Protein AF-A0A8S9YJ83-F1 (afdb_monomer_lite)

Secondary structure (DSSP, 8-state):
--S---GGGS-----SS-----SS-HHHHHHHHTTSEEEEETTEEEEPHHHHHHHHHHHHHHHHHHHHTTPPP----SS--HHHHHHHT-

Organism: NCBI:txid59628

Sequence (90 aa):
MTAFSYFSRCFIRRTIVFSKSTDGCLSQRLLQYSGLIAVTSPGIFSLSPIFIRVLNKLINLVKTKMTALGAQQILLPTLGDSNLWITSGE

Radius of gyration: 18.86 Å; chains: 1; bounding box: 45×41×40 Å

Foldseek 3Di:
DDPDDDPVPFDAPADPDQDPDPPDDPVVSVCVNRRQWDDDDVVDIDGGPVNVVVVVVVVVVVVVVCVVVVHDDDDDDPDDDPVVVVVVPD

pLDDT: mean 85.94, std 12.64, range [40.97, 98.12]

InterPro domains:
  IPR045864 Class II Aminoacyl-tRNA synthetase/Biotinyl protein ligase (BPL) and lipoyl protein ligase (LPL) [G3DSA:3.30.930.10] (6-90)
  IPR045864 Class II Aminoacyl-tRNA synthetase/Biotinyl protein ligase (BPL) and lipoyl protein ligase (LPL) [SSF55681] (20-89)
  IPR050062 Proline-tRNA synthetase [PTHR42753] (9-89)

Structure (mmCIF, N/CA/C/O backbone):
data_AF-A0A8S9YJ83-F1
#
_entry.id   AF-A0A8S9YJ83-F1
#
loop_
_atom_site.group_PDB
_atom_site.id
_atom_site.type_symbol
_atom_site.label_atom_id
_atom_site.label_alt_id
_atom_site.label_comp_id
_atom_site.label_asym_id
_atom_site.label_entity_id
_atom_site.label_seq_id
_atom_site.pdbx_PDB_ins_code
_atom_site.Cartn_x
_atom_site.Cartn_y
_atom_site.Cartn_z
_atom_site.occupancy
_atom_site.B_iso_or_equiv
_atom_site.auth_seq_id
_atom_site.auth_comp_id
_atom_site.auth_asym_id
_atom_site.auth_atom_id
_atom_site.pdbx_PDB_model_num
ATOM 1 N N . MET A 1 1 ? 4.754 -21.364 12.091 1.00 40.97 1 MET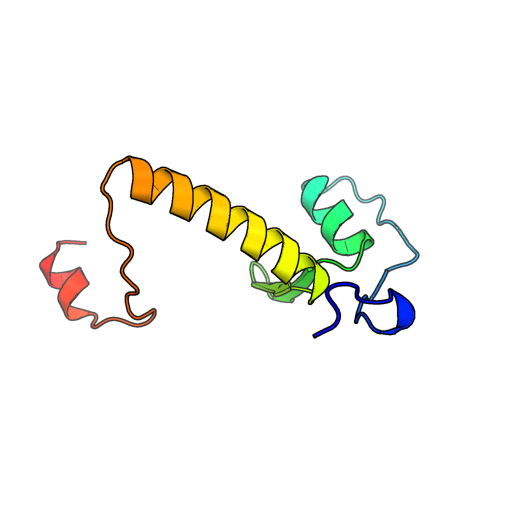 A N 1
ATOM 2 C CA . MET A 1 1 ? 4.544 -20.614 10.830 1.00 40.97 1 MET A CA 1
ATOM 3 C C . MET A 1 1 ? 5.804 -19.812 10.538 1.00 40.97 1 MET A C 1
ATOM 5 O O . MET A 1 1 ? 6.179 -18.987 11.356 1.00 40.97 1 MET A O 1
ATOM 9 N N . THR A 1 2 ? 6.528 -20.113 9.461 1.00 45.28 2 THR A N 1
ATOM 10 C CA . THR A 1 2 ? 7.856 -19.534 9.186 1.00 45.28 2 THR A CA 1
ATOM 11 C C . THR A 1 2 ? 7.773 -18.025 8.931 1.00 45.28 2 THR A C 1
ATOM 13 O O . THR A 1 2 ? 7.181 -17.599 7.943 1.00 45.28 2 THR A O 1
ATOM 16 N N . ALA A 1 3 ? 8.396 -17.221 9.798 1.00 64.81 3 ALA A N 1
ATOM 17 C CA . ALA A 1 3 ? 8.443 -15.757 9.698 1.00 64.81 3 ALA A CA 1
ATOM 18 C C . ALA A 1 3 ? 9.362 -15.232 8.572 1.00 64.81 3 ALA A C 1
ATOM 20 O O . ALA A 1 3 ? 9.400 -14.032 8.303 1.00 64.81 3 ALA A O 1
ATOM 21 N N . PHE A 1 4 ? 10.097 -16.120 7.896 1.00 74.69 4 PHE A N 1
ATOM 22 C CA . PHE A 1 4 ? 11.071 -15.776 6.866 1.00 74.69 4 PHE A CA 1
ATOM 23 C C . PHE A 1 4 ? 10.624 -16.289 5.494 1.00 74.69 4 PHE A C 1
ATOM 25 O O . PHE A 1 4 ? 10.401 -17.484 5.308 1.00 74.69 4 PHE A O 1
ATOM 32 N N . SER A 1 5 ? 10.493 -15.385 4.521 1.00 72.94 5 SER A N 1
ATOM 33 C CA . SER A 1 5 ? 10.189 -15.743 3.133 1.00 72.94 5 SER A CA 1
ATOM 34 C C . SER A 1 5 ? 11.434 -15.649 2.267 1.00 72.94 5 SER A C 1
ATOM 36 O O . SER A 1 5 ? 12.072 -14.596 2.218 1.00 72.94 5 SER A O 1
ATOM 38 N N . TYR A 1 6 ? 11.716 -16.708 1.520 1.00 82.00 6 TYR A N 1
ATOM 39 C CA . TYR A 1 6 ? 12.796 -16.717 0.544 1.00 82.00 6 TYR A CA 1
ATOM 40 C C . TYR A 1 6 ? 12.471 -15.854 -0.678 1.00 82.00 6 TYR A C 1
ATOM 42 O O . TYR A 1 6 ? 11.349 -15.894 -1.184 1.00 82.00 6 TYR A O 1
ATOM 50 N N . PHE A 1 7 ? 13.472 -15.136 -1.197 1.00 74.56 7 PHE A N 1
ATOM 51 C CA . PHE A 1 7 ? 13.330 -14.312 -2.404 1.00 74.56 7 PHE A CA 1
ATOM 52 C C . PHE A 1 7 ? 12.886 -15.136 -3.620 1.00 74.56 7 PHE A C 1
ATOM 54 O O . PHE A 1 7 ? 12.066 -14.676 -4.406 1.00 74.56 7 PHE A O 1
ATOM 61 N N . SER A 1 8 ? 13.340 -16.389 -3.719 1.00 82.75 8 SER A N 1
ATOM 62 C CA . SER A 1 8 ? 12.950 -17.327 -4.780 1.00 82.75 8 SER A CA 1
ATOM 63 C C . SER A 1 8 ? 11.456 -17.667 -4.805 1.00 82.75 8 SER A C 1
ATOM 65 O O . SER A 1 8 ? 10.958 -18.129 -5.824 1.00 82.75 8 SER A O 1
ATOM 67 N N . ARG A 1 9 ? 10.733 -17.444 -3.701 1.00 79.44 9 ARG A N 1
ATOM 68 C CA . ARG A 1 9 ? 9.290 -17.709 -3.577 1.00 79.44 9 ARG A CA 1
ATOM 69 C C . ARG A 1 9 ? 8.444 -16.436 -3.647 1.00 79.44 9 ARG A C 1
ATOM 71 O O . ARG A 1 9 ? 7.227 -16.504 -3.504 1.00 79.44 9 ARG A O 1
ATOM 78 N N . CYS A 1 10 ? 9.071 -15.274 -3.826 1.00 74.56 10 CYS A N 1
ATOM 79 C CA . CYS A 1 10 ? 8.382 -13.993 -3.914 1.00 74.56 10 CYS A CA 1
ATOM 80 C C . CYS A 1 10 ? 8.133 -13.623 -5.375 1.00 74.56 10 CYS A C 1
ATOM 82 O O . CYS A 1 10 ? 9.053 -13.596 -6.189 1.00 74.56 10 CYS A O 1
ATOM 84 N N . PHE A 1 11 ? 6.892 -13.258 -5.694 1.00 76.56 11 PHE A N 1
ATOM 85 C CA . PHE A 1 11 ? 6.559 -12.706 -7.000 1.00 76.56 11 PHE A CA 1
ATOM 86 C C . PHE A 1 11 ? 7.098 -11.274 -7.124 1.00 76.56 11 PHE A C 1
ATOM 88 O O . PHE A 1 11 ? 6.536 -10.329 -6.563 1.00 76.56 11 PHE A O 1
ATOM 95 N N . ILE A 1 12 ? 8.213 -11.116 -7.839 1.00 76.06 12 ILE A N 1
ATOM 96 C CA . ILE A 1 12 ? 8.826 -9.823 -8.152 1.00 76.06 12 ILE A CA 1
ATOM 97 C C . ILE A 1 12 ? 9.137 -9.810 -9.643 1.00 76.06 12 ILE A C 1
ATOM 99 O O . ILE A 1 12 ? 10.020 -10.526 -10.112 1.00 76.06 12 ILE A O 1
ATOM 103 N N . ARG A 1 13 ? 8.434 -8.963 -10.396 1.00 68.81 13 ARG A N 1
ATOM 104 C CA . ARG A 1 13 ? 8.757 -8.704 -11.800 1.00 68.81 13 ARG A CA 1
ATOM 105 C C . ARG A 1 13 ? 9.747 -7.548 -11.861 1.00 68.81 13 ARG A C 1
ATOM 107 O O . ARG A 1 13 ? 9.352 -6.398 -12.022 1.00 68.81 13 ARG A O 1
ATOM 114 N N . ARG A 1 14 ? 11.034 -7.841 -11.668 1.00 72.94 14 ARG A N 1
ATOM 115 C CA . ARG A 1 14 ? 12.084 -6.819 -11.765 1.00 72.94 14 ARG A CA 1
ATOM 116 C C . ARG A 1 14 ? 12.337 -6.479 -13.233 1.00 72.94 14 ARG A C 1
ATOM 118 O O . ARG A 1 14 ? 12.561 -7.376 -14.042 1.00 72.94 14 ARG A O 1
ATOM 125 N N . THR A 1 15 ? 12.339 -5.195 -13.570 1.00 69.94 15 THR A N 1
ATOM 126 C CA . THR A 1 15 ? 12.803 -4.729 -14.883 1.00 69.94 15 THR A CA 1
ATOM 127 C C . THR A 1 15 ? 14.318 -4.557 -14.855 1.00 69.94 15 THR A C 1
ATOM 129 O O . THR A 1 15 ? 14.848 -3.967 -13.920 1.00 69.94 15 THR A O 1
ATOM 132 N N . ILE A 1 16 ? 15.019 -5.048 -15.877 1.00 65.06 16 ILE A N 1
ATOM 133 C CA . ILE A 1 16 ? 16.487 -4.928 -15.981 1.00 65.06 16 ILE A CA 1
ATOM 134 C C . ILE A 1 16 ? 16.893 -3.506 -16.400 1.00 65.06 16 ILE A C 1
ATOM 136 O O . ILE A 1 16 ? 17.953 -3.017 -16.022 1.00 65.06 16 ILE A O 1
ATOM 140 N N . VAL A 1 17 ? 16.026 -2.819 -17.147 1.00 72.38 17 VAL A N 1
ATOM 141 C CA . VAL A 1 17 ? 16.282 -1.474 -17.665 1.00 72.38 17 VAL A CA 1
ATOM 142 C C . VAL A 1 17 ? 15.685 -0.435 -16.722 1.00 72.38 17 VAL A C 1
ATOM 144 O O . VAL A 1 17 ? 14.473 -0.389 -16.519 1.00 72.38 17 VAL A O 1
ATOM 147 N N . PHE A 1 18 ? 16.535 0.429 -16.170 1.00 75.94 18 PHE A N 1
ATOM 148 C CA . PHE A 1 18 ? 16.086 1.652 -15.514 1.00 75.94 18 PHE A CA 1
ATOM 149 C C . PHE A 1 18 ? 15.792 2.699 -16.591 1.00 75.94 18 PHE A C 1
ATOM 151 O O . PHE A 1 18 ? 16.709 3.141 -17.284 1.00 75.94 18 PHE A O 1
ATOM 158 N N . SER A 1 19 ? 14.525 3.095 -16.757 1.00 65.94 19 SER A N 1
ATOM 159 C CA . SER A 1 19 ? 14.192 4.188 -17.679 1.00 65.94 19 SER A CA 1
ATOM 160 C C . SER A 1 19 ? 14.943 5.445 -17.250 1.00 65.94 19 SER A C 1
ATOM 162 O O . SER A 1 19 ? 14.804 5.874 -16.104 1.00 65.94 19 SER A O 1
ATOM 164 N N . LYS A 1 20 ? 15.731 6.038 -18.154 1.00 66.06 20 LYS A N 1
ATOM 165 C CA . LYS A 1 20 ? 16.490 7.279 -17.922 1.00 66.06 20 LYS A CA 1
ATOM 166 C C . LYS A 1 20 ? 15.645 8.544 -18.164 1.00 66.06 20 LYS A C 1
ATOM 168 O O . LYS A 1 20 ? 16.167 9.637 -17.982 1.00 66.06 20 LYS A O 1
ATOM 173 N N . SER A 1 21 ? 14.363 8.408 -18.525 1.00 63.47 21 SER A N 1
ATOM 174 C CA . SER A 1 21 ? 13.461 9.533 -18.817 1.00 63.47 21 SER A CA 1
ATOM 175 C C . SER A 1 21 ? 13.417 10.545 -17.667 1.00 63.47 21 SER A C 1
ATOM 177 O O . SER A 1 21 ? 13.236 10.163 -16.514 1.00 63.47 21 SER A O 1
ATOM 179 N N . THR A 1 22 ? 13.606 11.831 -17.963 1.00 58.69 22 THR A N 1
ATOM 180 C CA . THR A 1 22 ? 13.582 12.932 -16.980 1.00 58.69 22 THR A CA 1
ATOM 181 C C . THR A 1 22 ? 12.178 13.280 -16.498 1.00 58.69 22 THR A C 1
ATOM 183 O O . THR A 1 22 ? 12.038 13.921 -15.461 1.00 58.69 22 THR A O 1
ATOM 186 N N . ASP A 1 23 ? 11.153 12.815 -17.206 1.00 64.56 23 ASP A N 1
ATOM 187 C CA . ASP A 1 23 ? 9.768 13.176 -16.937 1.00 64.56 23 ASP A CA 1
ATOM 188 C C . ASP A 1 23 ? 9.179 12.234 -15.872 1.00 64.56 23 ASP A C 1
ATOM 190 O O . ASP A 1 23 ? 9.099 11.016 -16.063 1.00 64.56 23 ASP A O 1
ATOM 194 N N . GLY A 1 24 ? 8.813 12.798 -14.715 1.00 75.69 24 GLY A N 1
ATOM 195 C CA . GLY A 1 24 ? 8.169 12.101 -13.594 1.00 75.69 24 GLY A CA 1
ATOM 196 C C . GLY A 1 24 ? 8.997 12.025 -12.302 1.00 75.69 24 GLY A C 1
ATOM 197 O O . GLY A 1 24 ? 10.201 12.278 -12.268 1.00 75.69 24 GLY A O 1
ATOM 198 N N . CYS A 1 25 ? 8.341 11.657 -11.197 1.00 87.88 25 CYS A N 1
ATOM 199 C CA . CYS A 1 25 ? 8.977 11.567 -9.882 1.00 87.88 25 CYS A CA 1
ATOM 200 C C . CYS A 1 25 ? 9.995 10.413 -9.798 1.00 87.88 25 CYS A C 1
ATOM 202 O O . CYS A 1 25 ? 9.729 9.284 -10.220 1.00 87.88 25 CYS A O 1
ATOM 204 N N . LEU A 1 26 ? 11.140 10.668 -9.151 1.00 90.50 26 LEU A N 1
ATOM 205 C CA . LEU A 1 26 ? 12.188 9.661 -8.928 1.00 90.50 26 LEU A CA 1
ATOM 206 C C . LEU A 1 26 ? 11.675 8.444 -8.139 1.00 90.50 26 LEU A C 1
ATOM 208 O O . LEU A 1 26 ? 12.012 7.306 -8.461 1.00 90.50 26 LEU A O 1
ATOM 212 N N . SER A 1 27 ? 10.831 8.677 -7.131 1.00 90.69 27 SER A N 1
ATOM 213 C CA . SER A 1 27 ? 10.244 7.627 -6.289 1.00 90.69 27 SER A CA 1
ATOM 214 C C . SER A 1 27 ? 9.446 6.612 -7.108 1.00 90.69 27 SER A C 1
ATOM 216 O O . SER A 1 27 ? 9.661 5.408 -6.983 1.00 90.69 27 SER A O 1
ATOM 218 N N . GLN A 1 28 ? 8.578 7.089 -8.000 1.00 88.81 28 GLN A N 1
ATOM 219 C CA . GLN A 1 28 ? 7.770 6.244 -8.874 1.00 88.81 28 GLN A CA 1
ATOM 220 C C . GLN A 1 28 ? 8.648 5.376 -9.782 1.00 88.81 28 GLN A C 1
ATOM 222 O O . GLN A 1 28 ? 8.416 4.171 -9.895 1.00 88.81 28 GLN A O 1
ATOM 227 N N . ARG A 1 29 ? 9.695 5.961 -10.375 1.00 86.81 29 ARG A N 1
ATOM 228 C CA . ARG A 1 29 ? 10.642 5.237 -11.239 1.00 86.81 29 ARG A CA 1
ATOM 229 C C . ARG A 1 29 ? 11.365 4.128 -10.481 1.00 86.81 29 ARG A C 1
ATOM 231 O O . ARG A 1 29 ? 11.484 3.016 -10.989 1.00 86.81 29 ARG A O 1
ATOM 238 N N . LEU A 1 30 ? 11.804 4.396 -9.252 1.00 89.88 30 LEU A N 1
ATOM 239 C CA . LEU A 1 30 ? 12.455 3.395 -8.402 1.00 89.88 30 LEU A CA 1
ATOM 240 C C . LEU A 1 30 ? 11.501 2.259 -8.006 1.00 89.88 30 LEU A C 1
ATOM 242 O O . LEU A 1 30 ? 11.898 1.092 -8.012 1.00 89.88 30 LEU A O 1
ATOM 246 N N . LEU A 1 31 ? 10.241 2.572 -7.693 1.00 90.44 31 LEU A N 1
ATOM 247 C CA . LEU A 1 31 ? 9.224 1.576 -7.331 1.00 90.44 31 LEU A CA 1
ATOM 248 C C . LEU A 1 31 ? 8.869 0.654 -8.506 1.00 90.44 31 LEU A C 1
ATOM 250 O O . LEU A 1 31 ? 8.716 -0.553 -8.317 1.00 90.44 31 LEU A O 1
ATOM 254 N N . GLN A 1 32 ? 8.793 1.203 -9.717 1.00 88.38 32 GLN A N 1
ATOM 255 C CA . GLN A 1 32 ? 8.600 0.415 -10.935 1.00 88.38 32 GLN A CA 1
ATOM 256 C C . GLN A 1 32 ? 9.833 -0.436 -11.248 1.00 88.38 32 GLN A C 1
ATOM 258 O O . GLN A 1 32 ? 9.713 -1.639 -11.469 1.00 88.38 32 GLN A O 1
ATOM 263 N N . TYR A 1 33 ? 11.028 0.160 -11.181 1.00 88.19 33 TYR A N 1
ATOM 264 C CA . TYR A 1 33 ? 12.283 -0.535 -11.469 1.00 88.19 33 TYR A CA 1
ATOM 265 C C . TYR A 1 33 ? 12.527 -1.735 -10.545 1.00 88.19 33 TYR A C 1
AT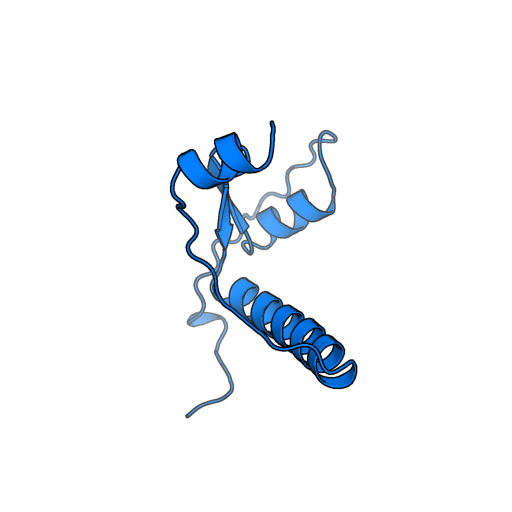OM 267 O O . TYR A 1 33 ? 12.892 -2.829 -10.981 1.00 88.19 33 TYR A O 1
ATOM 275 N N . SER A 1 34 ? 12.279 -1.547 -9.248 1.00 88.44 34 SER A N 1
ATOM 276 C CA . SER A 1 34 ? 12.419 -2.596 -8.234 1.00 88.44 34 SER A CA 1
ATOM 277 C C . SER A 1 34 ? 11.362 -3.704 -8.336 1.00 88.44 34 SER A C 1
ATOM 279 O O . SER A 1 34 ? 11.491 -4.722 -7.653 1.00 88.44 34 SER A O 1
ATOM 281 N N . GLY A 1 35 ? 10.349 -3.549 -9.198 1.00 88.94 35 GLY A N 1
ATOM 282 C CA . GLY A 1 35 ? 9.248 -4.500 -9.349 1.00 88.94 35 GLY A CA 1
ATOM 283 C C . GLY A 1 35 ? 8.271 -4.485 -8.170 1.00 88.94 35 GLY A C 1
ATOM 284 O O . GLY A 1 35 ? 7.586 -5.480 -7.932 1.00 88.94 35 GLY A O 1
ATOM 285 N N . LEU A 1 36 ? 8.237 -3.388 -7.404 1.00 91.31 36 LEU A N 1
ATOM 286 C CA . LEU A 1 36 ? 7.335 -3.213 -6.263 1.00 91.31 36 LEU A CA 1
ATOM 287 C C . LEU A 1 36 ? 5.930 -2.811 -6.708 1.00 91.31 36 LEU A C 1
ATOM 289 O O . LEU A 1 36 ? 4.948 -3.227 -6.089 1.00 9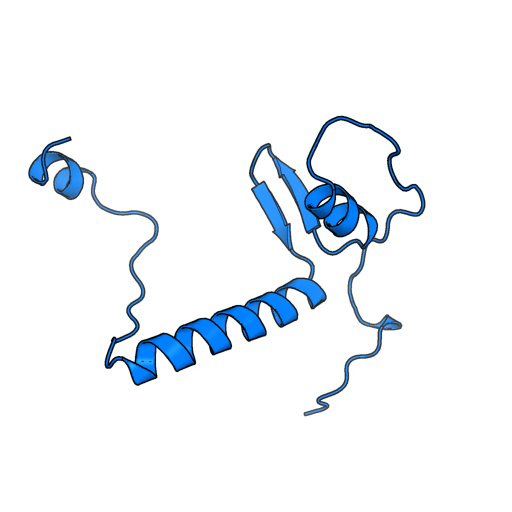1.31 36 LEU A O 1
ATOM 293 N N . ILE A 1 37 ? 5.847 -2.020 -7.778 1.00 91.50 37 ILE A N 1
ATOM 294 C CA . ILE A 1 37 ? 4.601 -1.508 -8.342 1.00 91.50 37 ILE A CA 1
ATOM 295 C C . ILE A 1 37 ? 4.616 -1.701 -9.859 1.00 91.50 37 ILE A C 1
ATOM 297 O O . ILE A 1 37 ? 5.634 -1.451 -10.502 1.00 91.50 37 ILE A O 1
ATOM 301 N N . ALA A 1 38 ? 3.481 -2.089 -10.439 1.00 88.44 38 ALA A N 1
ATOM 302 C CA . ALA A 1 38 ? 3.257 -2.026 -11.883 1.00 88.44 38 ALA A CA 1
ATOM 303 C C . ALA A 1 38 ? 2.026 -1.167 -12.199 1.00 88.44 38 ALA A C 1
ATOM 305 O O . ALA A 1 38 ? 1.060 -1.153 -11.438 1.00 88.44 38 ALA A O 1
ATOM 306 N N . VAL A 1 39 ? 2.080 -0.418 -13.299 1.00 87.50 39 VAL A N 1
ATOM 307 C CA . VAL A 1 39 ? 0.975 0.444 -13.746 1.00 87.50 39 VAL A CA 1
ATOM 308 C C . VAL A 1 39 ? -0.006 -0.398 -14.550 1.00 87.50 39 VAL A C 1
ATOM 310 O O . VAL A 1 39 ? 0.417 -1.093 -15.472 1.00 87.50 39 VAL A O 1
ATOM 313 N N . THR A 1 40 ? -1.292 -0.339 -14.207 1.00 91.56 40 THR A N 1
ATOM 314 C CA . THR A 1 40 ? -2.364 -1.010 -14.965 1.00 91.56 40 THR A CA 1
ATOM 315 C C . THR A 1 40 ? -3.167 -0.021 -15.807 1.00 91.56 40 THR A C 1
ATOM 317 O O . THR A 1 40 ? -3.522 -0.329 -16.938 1.00 91.56 40 THR A O 1
ATOM 320 N N . SER A 1 41 ? -3.418 1.174 -15.275 1.00 92.94 41 SER A N 1
ATOM 321 C CA . SER A 1 41 ? -4.134 2.282 -15.919 1.00 92.94 41 SER A CA 1
ATOM 322 C C . SER A 1 41 ? -3.610 3.606 -15.334 1.00 92.94 41 SER A C 1
ATOM 324 O O . SER A 1 41 ? -2.984 3.569 -14.269 1.00 92.94 41 SER A O 1
ATOM 326 N N . PRO A 1 42 ? -3.802 4.778 -15.969 1.00 89.38 42 PRO A N 1
ATOM 327 C CA . PRO A 1 42 ? -3.407 6.054 -15.374 1.00 89.38 42 PRO A CA 1
ATOM 328 C C . PRO A 1 42 ? -3.975 6.218 -13.955 1.00 89.38 42 PRO A C 1
ATOM 330 O O . PRO A 1 42 ? -5.180 6.134 -13.742 1.00 89.38 42 PRO A O 1
ATOM 333 N N . GLY A 1 43 ? -3.092 6.395 -12.968 1.00 88.25 43 GLY A N 1
ATOM 334 C CA . GLY A 1 43 ? -3.464 6.505 -11.551 1.00 88.25 43 GLY A CA 1
ATOM 335 C C . GLY A 1 43 ? -3.794 5.183 -10.839 1.00 88.25 43 GLY A C 1
ATOM 336 O O . GLY A 1 43 ? -4.011 5.199 -9.630 1.00 88.25 43 GLY A O 1
ATOM 337 N N . ILE A 1 44 ? -3.784 4.040 -11.536 1.00 93.75 44 ILE A N 1
ATOM 338 C CA . ILE A 1 44 ? -4.077 2.717 -10.965 1.00 93.75 44 ILE A CA 1
ATOM 339 C C . ILE A 1 44 ? -2.827 1.836 -11.007 1.00 93.75 44 ILE A C 1
ATOM 341 O O . ILE A 1 44 ? -2.162 1.673 -12.036 1.00 93.75 44 ILE A O 1
ATOM 345 N N . PHE A 1 45 ? -2.522 1.241 -9.856 1.00 92.94 45 PHE A N 1
ATOM 346 C CA . PHE A 1 45 ? -1.287 0.513 -9.620 1.00 92.94 45 PHE A CA 1
ATOM 347 C C . PHE A 1 45 ? -1.556 -0.871 -9.028 1.00 92.94 45 PHE A C 1
ATOM 349 O O . PHE A 1 45 ? -2.294 -1.010 -8.055 1.00 92.94 45 PHE A O 1
ATOM 356 N N . SER A 1 46 ? -0.896 -1.895 -9.564 1.00 92.19 46 SER A N 1
ATOM 357 C CA . SER A 1 46 ? -0.833 -3.219 -8.946 1.00 92.19 46 SER A CA 1
ATOM 358 C C . SER A 1 46 ? 0.373 -3.304 -8.011 1.00 92.19 46 SER A C 1
ATOM 360 O O . SER A 1 46 ? 1.501 -3.013 -8.425 1.00 92.19 46 SER A O 1
ATOM 362 N N . LEU A 1 47 ? 0.147 -3.733 -6.771 1.00 92.50 47 LEU A N 1
ATOM 363 C CA . LEU A 1 47 ? 1.172 -3.819 -5.731 1.00 92.50 47 LEU A CA 1
ATOM 364 C C . LEU A 1 47 ? 1.729 -5.242 -5.618 1.00 92.50 47 LEU A C 1
ATOM 366 O O . LEU A 1 47 ? 0.976 -6.211 -5.553 1.00 92.50 47 LEU A O 1
ATOM 370 N N . SER A 1 48 ? 3.054 -5.375 -5.540 1.00 91.00 48 SER A N 1
ATOM 371 C CA . SER A 1 48 ? 3.704 -6.670 -5.310 1.00 91.00 48 SER A CA 1
ATOM 372 C C . SER A 1 48 ? 3.480 -7.171 -3.868 1.00 91.00 48 SER A C 1
ATOM 374 O O . SER A 1 48 ? 3.422 -6.359 -2.937 1.00 91.00 48 SER A O 1
ATOM 376 N N . PRO A 1 49 ? 3.451 -8.500 -3.621 1.00 90.00 49 PRO A N 1
ATOM 377 C CA . PRO A 1 49 ? 3.342 -9.067 -2.273 1.00 90.00 49 PRO A CA 1
ATOM 378 C C . PRO A 1 49 ? 4.376 -8.549 -1.265 1.00 90.00 49 PRO A C 1
ATOM 380 O O . PRO A 1 49 ? 4.083 -8.449 -0.074 1.00 90.00 49 PRO A O 1
ATOM 383 N N . ILE A 1 50 ? 5.586 -8.199 -1.714 1.00 89.69 50 ILE A N 1
ATOM 384 C CA . ILE A 1 50 ? 6.603 -7.609 -0.831 1.00 89.69 50 ILE A CA 1
ATOM 385 C C . ILE A 1 50 ? 6.245 -6.167 -0.442 1.00 89.69 50 ILE A C 1
ATOM 387 O O . ILE A 1 50 ? 6.432 -5.781 0.712 1.00 89.69 50 ILE A O 1
ATOM 391 N N . PHE A 1 51 ? 5.672 -5.395 -1.369 1.00 92.81 51 PHE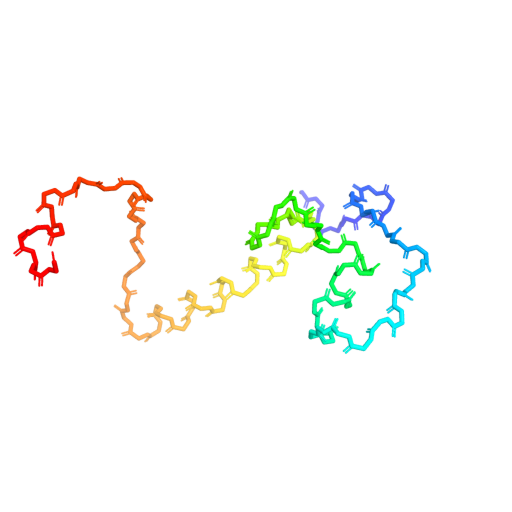 A N 1
ATOM 392 C CA . PHE A 1 51 ? 5.240 -4.023 -1.121 1.00 92.81 51 PHE A CA 1
ATOM 393 C C . PHE A 1 51 ? 4.065 -3.985 -0.140 1.00 92.81 51 PHE A C 1
ATOM 395 O O . PHE A 1 51 ? 4.057 -3.166 0.776 1.00 92.81 51 PHE A O 1
ATOM 402 N N . ILE A 1 52 ? 3.141 -4.945 -0.240 1.00 93.19 52 ILE A N 1
ATOM 403 C CA . ILE A 1 52 ? 2.030 -5.109 0.712 1.00 93.19 52 ILE A CA 1
ATOM 404 C C . ILE A 1 52 ? 2.544 -5.252 2.157 1.00 93.19 52 ILE A C 1
ATOM 406 O O . ILE A 1 52 ? 1.954 -4.705 3.084 1.00 93.19 52 ILE A O 1
ATOM 410 N N . ARG A 1 53 ? 3.690 -5.909 2.384 1.00 92.44 53 ARG A N 1
ATOM 411 C CA . ARG A 1 53 ? 4.279 -6.007 3.735 1.00 92.44 53 ARG A CA 1
ATOM 412 C C . ARG A 1 53 ? 4.791 -4.672 4.259 1.00 92.44 53 ARG A C 1
ATOM 414 O O . ARG A 1 53 ? 4.681 -4.412 5.453 1.00 92.44 53 ARG A O 1
ATOM 421 N N . VAL A 1 54 ? 5.367 -3.843 3.390 1.00 94.56 54 VAL A N 1
ATOM 422 C CA . VAL A 1 54 ? 5.786 -2.480 3.747 1.00 94.56 54 VAL A CA 1
ATOM 423 C C . VAL A 1 54 ? 4.558 -1.633 4.066 1.00 94.56 54 VAL A C 1
ATOM 425 O O . VAL A 1 54 ? 4.534 -0.966 5.098 1.00 94.56 54 VAL A O 1
ATOM 428 N N . LEU A 1 55 ? 3.510 -1.738 3.247 1.00 96.25 55 LEU A N 1
ATOM 429 C CA . LEU A 1 55 ? 2.241 -1.056 3.479 1.00 96.25 55 LEU A CA 1
ATOM 430 C C . LEU A 1 55 ? 1.624 -1.456 4.828 1.00 96.25 55 LEU A C 1
ATOM 432 O O . LEU A 1 55 ? 1.230 -0.588 5.596 1.00 96.25 55 LEU A O 1
ATOM 436 N N . ASN A 1 56 ? 1.641 -2.743 5.183 1.00 96.81 56 ASN A N 1
ATOM 437 C CA . ASN A 1 56 ? 1.162 -3.212 6.487 1.00 96.81 56 ASN A CA 1
ATOM 438 C C . ASN A 1 56 ? 1.957 -2.622 7.664 1.00 96.81 56 ASN A C 1
ATOM 440 O O . ASN A 1 56 ? 1.377 -2.320 8.705 1.00 96.81 56 ASN A O 1
ATOM 444 N N . LYS A 1 57 ? 3.273 -2.410 7.514 1.00 97.25 57 LYS A N 1
ATOM 445 C CA . LYS A 1 57 ? 4.079 -1.719 8.538 1.00 97.25 57 LYS A CA 1
ATOM 446 C C . LYS A 1 57 ? 3.648 -0.262 8.699 1.00 97.25 57 LYS A C 1
ATOM 448 O O . LYS A 1 57 ? 3.520 0.203 9.828 1.00 97.25 57 LYS A O 1
ATOM 453 N N . LEU A 1 58 ? 3.399 0.433 7.588 1.00 98.00 58 LEU A N 1
ATOM 454 C CA . LEU A 1 58 ? 2.899 1.808 7.599 1.00 98.00 58 LEU A CA 1
ATOM 455 C C . LEU A 1 58 ? 1.516 1.888 8.263 1.00 98.00 58 LEU A C 1
ATOM 457 O O . LEU A 1 58 ? 1.316 2.705 9.157 1.00 98.00 58 LEU A O 1
ATOM 461 N N . ILE A 1 59 ? 0.590 1.003 7.880 1.00 97.44 59 ILE A N 1
ATOM 462 C CA . ILE A 1 59 ? -0.757 0.919 8.464 1.00 97.44 59 ILE A CA 1
ATOM 463 C C . ILE A 1 59 ? -0.669 0.699 9.976 1.00 97.44 59 ILE A C 1
ATOM 465 O O . ILE A 1 59 ? -1.333 1.401 10.734 1.00 97.44 59 ILE A O 1
ATOM 469 N N . ASN A 1 60 ? 0.184 -0.221 10.433 1.00 97.62 60 ASN A N 1
ATOM 470 C CA . ASN A 1 60 ? 0.381 -0.466 11.861 1.00 97.62 60 ASN A CA 1
ATOM 471 C C . ASN A 1 60 ? 0.938 0.763 12.594 1.00 97.62 60 ASN A C 1
ATOM 473 O O . ASN A 1 60 ? 0.505 1.058 13.708 1.00 97.62 60 ASN 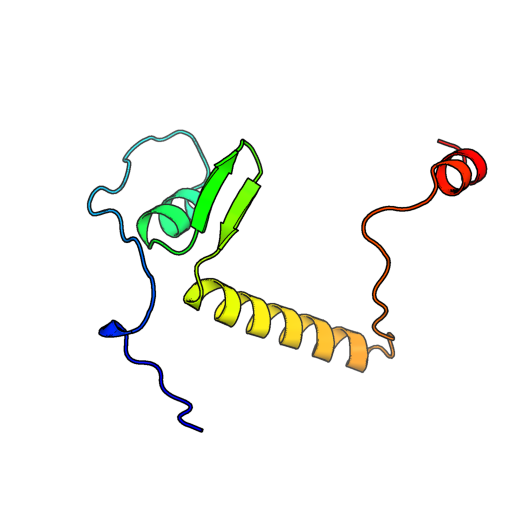A O 1
ATOM 477 N N . LEU A 1 61 ? 1.852 1.516 11.977 1.00 98.12 61 LEU A N 1
ATOM 478 C CA . LEU A 1 61 ? 2.360 2.763 12.552 1.00 98.12 61 LEU A CA 1
ATOM 479 C C . LEU A 1 61 ? 1.228 3.783 12.713 1.00 98.12 61 LEU A C 1
ATOM 481 O O . LEU A 1 61 ? 1.018 4.298 13.808 1.00 98.12 61 LEU A O 1
ATOM 485 N N . VAL A 1 62 ? 0.457 4.037 11.656 1.00 97.88 62 VAL A N 1
ATOM 486 C CA . VAL A 1 62 ? -0.672 4.978 11.721 1.00 97.88 62 VAL A CA 1
ATOM 487 C C . VAL A 1 62 ? -1.689 4.524 12.767 1.00 97.88 62 VAL A C 1
ATOM 489 O O . VAL A 1 62 ? -2.114 5.324 13.597 1.00 97.88 62 VAL A O 1
ATOM 492 N N . LYS A 1 63 ? -2.017 3.228 12.796 1.00 97.50 63 LYS A N 1
ATOM 493 C CA . LYS A 1 63 ? -2.950 2.654 13.768 1.00 97.50 63 LYS A CA 1
ATOM 494 C C . LYS A 1 63 ? -2.482 2.877 15.202 1.00 97.50 63 LYS A C 1
ATOM 496 O O . LYS A 1 63 ? -3.257 3.386 15.998 1.00 97.50 63 LYS A O 1
ATOM 501 N N . THR A 1 64 ? -1.224 2.564 15.515 1.00 97.81 64 THR A N 1
ATOM 502 C CA . THR A 1 64 ? -0.671 2.749 16.872 1.00 97.81 64 THR A CA 1
ATOM 503 C C . THR A 1 64 ? -0.690 4.211 17.315 1.00 97.81 64 THR A C 1
ATOM 505 O O . THR A 1 64 ? -1.008 4.502 18.468 1.00 97.81 64 THR A O 1
ATOM 508 N N . LYS A 1 65 ? -0.407 5.146 16.401 1.00 98.00 65 LYS A N 1
ATOM 509 C CA . LYS A 1 65 ? -0.484 6.585 16.682 1.00 98.00 65 LYS A CA 1
ATOM 510 C C . LYS A 1 65 ? -1.919 7.056 16.913 1.00 98.00 65 LYS A C 1
ATOM 512 O O . LYS A 1 65 ? -2.167 7.747 17.893 1.00 98.00 65 LYS A O 1
ATOM 517 N N . MET A 1 66 ? -2.861 6.638 16.073 1.00 97.94 66 MET A N 1
ATOM 518 C CA . MET A 1 66 ? -4.279 6.987 16.214 1.00 97.94 66 MET A CA 1
ATOM 519 C C . MET A 1 66 ? -4.882 6.423 17.505 1.00 97.94 66 MET A C 1
ATOM 521 O O . MET A 1 66 ? -5.566 7.142 18.228 1.00 97.94 66 MET A O 1
ATOM 525 N N . THR A 1 67 ? -4.566 5.171 17.850 1.00 97.56 67 THR A N 1
ATOM 526 C CA . THR A 1 67 ? -5.032 4.563 19.105 1.00 97.56 67 THR A CA 1
ATOM 527 C C . THR A 1 67 ? -4.472 5.275 20.333 1.00 97.56 67 THR A C 1
ATOM 529 O O . THR A 1 67 ? -5.179 5.407 21.324 1.00 97.56 67 THR A O 1
ATOM 532 N N . ALA A 1 68 ? -3.231 5.776 20.272 1.00 97.75 68 ALA A N 1
ATOM 533 C CA . ALA A 1 68 ? -2.634 6.535 21.374 1.00 97.75 68 ALA A CA 1
ATOM 534 C C . ALA A 1 68 ? -3.334 7.886 21.615 1.00 97.75 68 ALA A C 1
ATOM 536 O O . ALA A 1 68 ? -3.319 8.387 22.733 1.00 97.75 68 ALA A O 1
ATOM 537 N N . LEU A 1 69 ? -3.971 8.452 20.586 1.00 97.88 69 LEU A N 1
ATOM 538 C CA . LEU A 1 69 ? -4.787 9.666 20.679 1.00 97.88 69 LEU A CA 1
ATOM 539 C C . LEU A 1 69 ? -6.248 9.378 21.078 1.00 97.88 69 LEU A C 1
ATOM 541 O O . LEU A 1 69 ? -7.048 10.304 21.153 1.00 97.88 69 LEU A O 1
ATOM 545 N N . GLY A 1 70 ? -6.613 8.111 21.307 1.00 96.94 70 GLY A N 1
ATOM 546 C CA . GLY A 1 70 ? -7.980 7.702 21.640 1.00 96.94 70 GLY A CA 1
ATOM 547 C C . GLY A 1 70 ? -8.921 7.568 20.438 1.00 96.94 70 GLY A C 1
ATOM 548 O O . GLY A 1 70 ? -10.126 7.419 20.623 1.00 96.94 70 GLY A O 1
ATOM 549 N N . ALA A 1 71 ? -8.407 7.602 19.204 1.00 97.00 71 ALA A N 1
ATOM 550 C CA . ALA A 1 71 ? -9.238 7.441 18.015 1.00 97.00 71 ALA A CA 1
ATOM 551 C C . ALA A 1 71 ? -9.643 5.971 17.786 1.00 97.00 71 ALA A C 1
ATOM 553 O O . ALA A 1 71 ? -8.840 5.049 17.960 1.00 97.00 71 ALA A O 1
ATOM 554 N N . GLN A 1 72 ? -10.878 5.759 17.322 1.00 95.25 72 GLN A N 1
ATOM 555 C CA . GLN A 1 72 ? -11.419 4.443 16.978 1.00 95.25 72 GLN A CA 1
ATOM 556 C C . GLN A 1 72 ? -11.342 4.191 15.467 1.00 95.25 72 GLN A C 1
ATOM 558 O O . GLN A 1 72 ? -11.752 5.021 14.659 1.00 95.25 72 GLN A O 1
ATOM 563 N N . GLN A 1 73 ? -10.832 3.021 15.072 1.00 95.31 73 GLN A N 1
ATOM 564 C CA . GLN A 1 73 ? -10.789 2.612 13.668 1.00 95.31 73 GLN A CA 1
ATOM 565 C C . GLN A 1 73 ? -12.168 2.110 13.211 1.00 95.31 73 GLN A C 1
ATOM 567 O O . GLN A 1 73 ? -12.718 1.193 13.818 1.00 95.31 73 GLN A O 1
ATOM 572 N N . ILE A 1 74 ? -12.679 2.661 12.108 1.00 96.12 74 ILE A N 1
ATOM 573 C CA . ILE A 1 74 ? -13.928 2.246 11.450 1.00 96.12 74 ILE A CA 1
ATOM 574 C C . ILE A 1 74 ? -13.629 2.012 9.960 1.00 96.12 74 ILE A C 1
ATOM 576 O O . ILE A 1 74 ? -12.751 2.666 9.395 1.00 96.12 74 ILE A O 1
ATOM 580 N N . LEU A 1 75 ? -14.324 1.061 9.331 1.00 95.94 75 LEU A N 1
ATOM 581 C CA . LEU A 1 75 ? -14.260 0.810 7.891 1.00 95.94 75 LEU A CA 1
ATOM 582 C C . LEU A 1 75 ? -15.603 1.180 7.262 1.00 95.94 75 LEU A C 1
ATOM 584 O O . LEU A 1 75 ? -16.635 0.629 7.637 1.00 95.94 75 LEU A O 1
ATOM 588 N N . LEU A 1 76 ? -15.566 2.117 6.321 1.00 95.12 76 LEU A N 1
ATOM 589 C CA . LEU A 1 76 ? -16.731 2.570 5.569 1.00 95.12 76 LEU A CA 1
ATOM 590 C C . LEU A 1 76 ? -16.765 1.900 4.187 1.00 95.12 76 LEU A C 1
ATOM 592 O O . LEU A 1 76 ? -15.709 1.516 3.671 1.00 95.12 76 LEU A O 1
ATOM 596 N N . PRO A 1 77 ? -17.955 1.737 3.585 1.00 94.56 77 PRO A N 1
ATOM 597 C CA . PRO A 1 77 ? -18.072 1.213 2.233 1.00 94.56 77 PRO A CA 1
ATOM 598 C C . PRO A 1 77 ? -17.429 2.171 1.225 1.00 94.56 77 PRO A C 1
ATOM 600 O O . PRO A 1 77 ? -17.500 3.390 1.365 1.00 94.56 77 PRO A O 1
ATOM 603 N N . THR A 1 78 ? -16.806 1.610 0.188 1.00 93.56 78 THR A N 1
ATOM 604 C CA . THR A 1 78 ? -16.195 2.396 -0.894 1.00 93.56 78 THR A CA 1
ATOM 605 C C . THR A 1 78 ? -17.232 3.002 -1.835 1.00 93.56 78 THR A C 1
ATOM 607 O O . THR A 1 78 ? -16.966 4.033 -2.443 1.00 93.56 78 THR A O 1
ATOM 610 N N . LEU A 1 79 ? -18.400 2.367 -1.959 1.00 93.81 79 LEU A N 1
ATOM 611 C CA . LEU A 1 79 ? -19.533 2.857 -2.733 1.00 93.81 79 LEU A CA 1
ATOM 612 C C . LEU A 1 79 ? -20.655 3.240 -1.760 1.00 93.81 79 LEU A C 1
ATOM 614 O O . LEU A 1 79 ? -21.104 2.398 -0.983 1.00 93.81 79 LEU A O 1
ATOM 618 N N . GLY A 1 80 ? -21.065 4.507 -1.777 1.00 90.44 80 GLY A N 1
ATOM 619 C CA . GLY A 1 80 ? -22.136 5.050 -0.938 1.00 90.44 80 GLY A CA 1
ATOM 620 C C . GLY A 1 80 ? -23.317 5.544 -1.771 1.00 90.44 80 GLY A C 1
ATOM 621 O O . GLY A 1 80 ? -23.190 5.719 -2.982 1.00 90.44 80 GLY A O 1
ATOM 622 N N . ASP A 1 81 ? -24.460 5.768 -1.121 1.00 92.62 81 ASP A N 1
ATOM 623 C CA . ASP A 1 81 ? -25.640 6.348 -1.772 1.00 92.62 81 ASP A CA 1
ATOM 624 C C . ASP A 1 81 ? -25.372 7.809 -2.180 1.00 92.62 81 ASP A C 1
ATOM 626 O O . ASP A 1 81 ? -24.790 8.584 -1.414 1.00 92.62 81 ASP A O 1
ATOM 630 N N . SER A 1 82 ? -25.816 8.196 -3.378 1.00 91.88 82 SER A N 1
ATOM 631 C CA . SER A 1 82 ? -25.681 9.560 -3.897 1.00 91.88 82 SER A CA 1
ATOM 632 C C . SER A 1 82 ? -26.470 10.571 -3.071 1.00 91.88 82 SER A C 1
ATOM 634 O O . SER A 1 82 ? -26.051 11.720 -2.955 1.00 91.88 82 SER A O 1
ATOM 636 N N . ASN A 1 83 ? -27.578 10.147 -2.452 1.00 91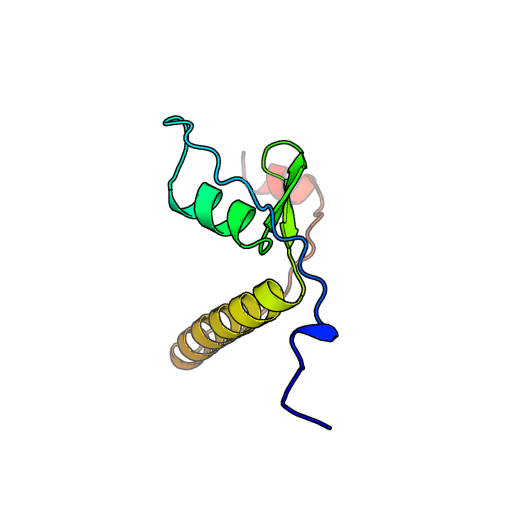.88 83 ASN A N 1
ATOM 637 C CA . ASN A 1 83 ? -28.419 11.025 -1.636 1.00 91.88 83 ASN A CA 1
ATOM 638 C C . ASN A 1 83 ? -27.646 11.681 -0.482 1.00 91.88 83 ASN A C 1
ATOM 640 O O . ASN A 1 83 ? -27.909 12.837 -0.167 1.00 91.88 83 ASN A O 1
ATOM 644 N N . LEU A 1 84 ? -26.660 10.985 0.102 1.00 90.88 84 LEU A N 1
ATOM 645 C CA . LEU A 1 84 ? -25.836 11.529 1.188 1.00 90.88 84 LEU A CA 1
ATOM 646 C C . LEU A 1 84 ? -25.080 12.795 0.755 1.00 90.88 84 LEU A C 1
ATOM 648 O O . LEU A 1 84 ? -25.046 13.770 1.503 1.00 90.88 84 LEU A O 1
ATOM 652 N N . TRP A 1 85 ? -24.549 12.809 -0.468 1.00 89.88 85 TRP A N 1
ATOM 653 C CA . TRP A 1 85 ? -23.812 13.947 -1.025 1.00 89.88 85 TRP A CA 1
ATOM 654 C C . TRP A 1 85 ? -24.734 15.132 -1.322 1.00 89.88 85 TRP A C 1
ATOM 656 O O . TRP A 1 85 ? -24.433 16.262 -0.939 1.00 89.88 85 TRP A O 1
ATOM 666 N N . ILE A 1 86 ? -25.907 14.845 -1.899 1.00 92.50 86 ILE A N 1
ATOM 667 C CA . ILE A 1 86 ? -26.944 15.847 -2.185 1.00 92.50 86 ILE A CA 1
ATOM 668 C C . ILE A 1 86 ? -27.395 16.526 -0.884 1.00 92.50 86 ILE A C 1
ATOM 670 O O . ILE A 1 86 ? -27.575 17.739 -0.842 1.00 92.50 86 ILE A O 1
ATOM 674 N N . THR A 1 87 ? -27.543 15.759 0.203 1.00 91.38 87 THR A N 1
ATOM 675 C CA . THR A 1 87 ? -27.938 16.320 1.503 1.00 91.38 87 THR A CA 1
ATOM 676 C C . THR A 1 87 ? -26.852 17.160 2.173 1.00 91.38 87 THR A C 1
ATOM 678 O O . THR A 1 87 ? -27.192 18.087 2.904 1.00 91.38 87 THR A O 1
ATOM 681 N N . SER A 1 88 ? -25.564 16.868 1.945 1.00 86.38 88 SER A N 1
ATOM 682 C CA . SER A 1 88 ? -24.451 17.646 2.511 1.00 86.38 88 SER A CA 1
ATOM 683 C C . SER A 1 88 ? -24.153 18.950 1.763 1.00 86.38 88 SER A C 1
ATOM 685 O O . SER A 1 88 ? -23.481 19.809 2.328 1.00 86.38 88 SER A O 1
ATOM 687 N N . GLY A 1 89 ? -24.686 19.121 0.547 1.00 67.69 89 GLY A N 1
ATOM 688 C CA . GLY A 1 89 ? -24.629 20.383 -0.191 1.00 67.69 89 GLY A CA 1
ATOM 689 C C . GLY A 1 89 ? -23.345 20.613 -0.990 1.00 67.69 89 GLY A C 1
ATOM 690 O O . GLY A 1 89 ? -22.747 21.680 -0.864 1.00 67.69 89 GLY A O 1
ATOM 691 N N . GLU A 1 90 ? -22.968 19.652 -1.837 1.00 52.31 90 GLU A N 1
ATOM 692 C CA . GLU A 1 90 ? -22.243 19.952 -3.086 1.00 52.31 90 GLU A CA 1
ATOM 693 C C . GLU A 1 90 ? -23.137 19.704 -4.305 1.00 52.31 90 GLU A C 1
ATOM 695 O O . GLU A 1 90 ? -23.903 18.710 -4.282 1.00 52.31 90 GLU A O 1
#